Protein AF-A0A7S1YX38-F1 (afdb_monomer)

Foldseek 3Di:
DVQLVVCCVPVVVVLVVQLVVQCVPVVDDSLQSSLLSSVCRVPVVVSVVVVVQVVVVHDDDRSSCPPVDVVVVVVVVVVVVVVVVVVVCVVVCVVVVVCVVVVVVVVVCVVPVCVVVVPDDD

pLDDT: mean 83.56, std 9.13, range [58.5, 96.88]

Radius of gyration: 26.62 Å; Cα contacts (8 Å, |Δi|>4): 61; chains: 1; bounding box: 49×30×76 Å

Sequence (122 aa):
GPSPFIQRLINKEAYDQAVLKYMASELVDRKEAQGNMDAYFDNPNDWAFQKIREKKGGFKKDYANANTDPKSLVLIGTWTGVLIWFFSDLIGGLTDGKYTNVVETVNKISEDPSILDKMSFP

Structure (mmCIF, N/CA/C/O backbone):
data_AF-A0A7S1YX38-F1
#
_entry.id   AF-A0A7S1YX38-F1
#
loop_
_atom_site.group_PDB
_atom_site.id
_atom_site.type_symbol
_atom_site.label_atom_id
_atom_site.label_alt_id
_atom_site.label_comp_id
_atom_site.label_asym_id
_atom_site.label_entity_id
_atom_site.label_seq_id
_atom_site.pdbx_PDB_ins_code
_atom_site.Cartn_x
_atom_site.Cartn_y
_atom_site.Cartn_z
_atom_site.occupancy
_atom_site.B_iso_or_equiv
_atom_site.auth_seq_id
_atom_site.auth_comp_id
_atom_site.auth_asym_id
_atom_site.auth_atom_id
_atom_site.pdbx_PDB_model_num
ATOM 1 N N . GLY A 1 1 ? -3.362 0.127 0.342 1.00 58.50 1 GLY A N 1
ATOM 2 C CA . GLY A 1 1 ? -2.807 0.771 -0.865 1.00 58.50 1 GLY A CA 1
ATOM 3 C C . GLY A 1 1 ? -1.309 1.006 -0.721 1.00 58.50 1 GLY A C 1
ATOM 4 O O . GLY A 1 1 ? -0.748 0.606 0.298 1.00 58.50 1 GLY A O 1
ATOM 5 N N . PRO A 1 2 ? -0.656 1.653 -1.703 1.00 66.88 2 PRO A N 1
ATOM 6 C CA . PRO A 1 2 ? 0.775 1.965 -1.644 1.00 66.88 2 PRO A CA 1
ATOM 7 C C . PRO A 1 2 ? 1.119 2.966 -0.530 1.00 66.88 2 PRO A C 1
ATOM 9 O O . PRO A 1 2 ? 2.172 2.840 0.084 1.00 66.88 2 PRO A O 1
ATOM 12 N N . SER A 1 3 ? 0.220 3.902 -0.200 1.00 75.44 3 SER A N 1
ATOM 13 C CA . SER A 1 3 ? 0.431 4.889 0.874 1.00 75.44 3 SER A CA 1
ATOM 14 C C . SER A 1 3 ? 0.615 4.236 2.261 1.00 75.44 3 SER A C 1
ATOM 16 O O . SER A 1 3 ? 1.660 4.456 2.881 1.00 75.44 3 SER A O 1
ATOM 18 N N . PRO A 1 4 ? -0.279 3.333 2.721 1.00 76.94 4 PRO A N 1
ATOM 19 C CA . PRO A 1 4 ? -0.051 2.571 3.952 1.00 76.94 4 PRO A CA 1
ATOM 20 C C . PRO A 1 4 ? 1.237 1.738 3.945 1.00 76.94 4 PRO A C 1
ATOM 22 O O . PRO A 1 4 ? 1.930 1.651 4.956 1.00 76.94 4 PRO A O 1
ATOM 25 N N . PHE A 1 5 ? 1.602 1.153 2.800 1.00 79.31 5 PHE A N 1
ATOM 26 C CA . PHE A 1 5 ? 2.848 0.395 2.671 1.00 79.31 5 PHE A CA 1
ATOM 27 C C . PHE A 1 5 ? 4.085 1.285 2.855 1.00 79.31 5 PHE A C 1
ATOM 29 O O . PHE A 1 5 ? 5.000 0.926 3.592 1.00 79.31 5 PHE A O 1
ATOM 36 N N . ILE A 1 6 ? 4.085 2.477 2.260 1.00 80.19 6 ILE A N 1
ATOM 37 C CA . ILE A 1 6 ? 5.160 3.461 2.429 1.00 80.19 6 ILE A CA 1
ATOM 38 C C . ILE A 1 6 ? 5.237 3.934 3.887 1.00 80.19 6 ILE A C 1
ATOM 40 O O . ILE A 1 6 ? 6.330 4.015 4.445 1.00 80.19 6 ILE A O 1
ATOM 44 N N . GLN A 1 7 ? 4.099 4.172 4.549 1.00 81.31 7 GLN A N 1
ATOM 45 C CA . GLN A 1 7 ? 4.091 4.540 5.970 1.00 81.31 7 GLN A CA 1
ATOM 46 C C . GLN A 1 7 ? 4.676 3.452 6.872 1.00 81.31 7 GLN A C 1
ATOM 48 O O . GLN A 1 7 ? 5.402 3.778 7.809 1.00 81.31 7 GLN A O 1
ATOM 53 N N . ARG A 1 8 ? 4.433 2.173 6.571 1.00 82.50 8 ARG A N 1
ATOM 54 C CA . ARG A 1 8 ? 5.052 1.054 7.302 1.00 82.50 8 ARG A CA 1
ATOM 55 C C . ARG A 1 8 ? 6.575 1.032 7.173 1.00 82.50 8 ARG A C 1
ATOM 57 O O . ARG A 1 8 ? 7.244 0.588 8.101 1.00 82.50 8 ARG A O 1
ATOM 64 N N . LEU A 1 9 ? 7.111 1.487 6.040 1.00 84.31 9 LEU A N 1
ATOM 65 C CA . LEU A 1 9 ? 8.554 1.541 5.796 1.00 84.31 9 LEU A CA 1
ATOM 66 C C . LEU A 1 9 ? 9.205 2.766 6.442 1.00 84.31 9 LEU A C 1
ATOM 68 O O . LEU A 1 9 ? 10.271 2.642 7.036 1.00 84.31 9 LEU A O 1
ATOM 72 N N . ILE A 1 10 ? 8.569 3.935 6.340 1.00 86.88 10 ILE A N 1
ATOM 73 C CA . ILE A 1 10 ? 9.162 5.208 6.774 1.00 86.88 10 ILE A CA 1
ATOM 74 C C . ILE A 1 10 ? 8.892 5.489 8.260 1.00 86.88 10 ILE A C 1
ATOM 76 O O . ILE A 1 10 ? 9.772 5.976 8.959 1.00 86.88 10 ILE A O 1
ATOM 80 N N . ASN A 1 11 ? 7.702 5.150 8.765 1.00 85.12 11 ASN A N 1
ATOM 81 C CA . ASN A 1 11 ? 7.246 5.462 10.126 1.00 85.12 11 ASN A CA 1
ATOM 82 C C . ASN A 1 11 ? 6.848 4.191 10.889 1.00 85.12 11 ASN A C 1
ATOM 84 O O . ASN A 1 11 ? 5.768 4.105 11.482 1.00 85.12 11 ASN A O 1
ATOM 88 N N . LYS A 1 12 ? 7.729 3.186 10.864 1.00 86.56 12 LYS A N 1
ATOM 89 C CA . LYS A 1 12 ? 7.449 1.845 11.391 1.00 86.56 12 LYS A CA 1
ATOM 90 C C . LYS A 1 12 ? 6.984 1.850 12.851 1.00 86.56 12 LYS A C 1
ATOM 92 O O . LYS A 1 12 ? 6.008 1.182 13.173 1.00 86.56 12 LYS A O 1
ATOM 97 N N . GLU A 1 13 ? 7.664 2.586 13.729 1.00 86.81 13 GLU A N 1
ATOM 98 C CA . GLU A 1 13 ? 7.362 2.594 15.169 1.00 86.81 13 GLU A CA 1
ATOM 99 C C . GLU A 1 13 ? 5.993 3.206 15.473 1.00 86.81 13 GLU A C 1
ATOM 101 O O . GLU A 1 13 ? 5.192 2.606 16.188 1.00 86.81 13 GLU A O 1
ATOM 106 N N . ALA A 1 14 ? 5.690 4.362 14.876 1.00 87.12 14 ALA A N 1
ATOM 107 C CA . ALA A 1 14 ? 4.397 5.022 15.032 1.00 87.12 14 ALA A CA 1
ATOM 108 C C . ALA A 1 14 ? 3.256 4.165 14.461 1.00 87.12 14 ALA A C 1
ATOM 110 O O . ALA A 1 14 ? 2.188 4.060 15.068 1.00 87.12 14 ALA A O 1
ATOM 111 N N . TYR A 1 15 ? 3.498 3.508 13.323 1.00 90.25 15 TYR A N 1
ATOM 112 C CA . TYR A 1 15 ? 2.547 2.577 12.728 1.00 90.25 15 TYR A CA 1
ATOM 113 C C . TYR A 1 15 ? 2.297 1.362 13.638 1.00 90.25 15 TYR A C 1
ATOM 115 O O . TYR A 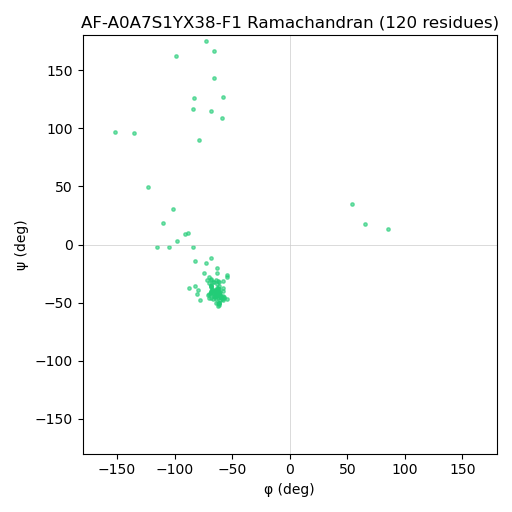1 15 ? 1.145 1.044 13.940 1.00 90.25 15 TYR A O 1
ATOM 123 N N . ASP A 1 16 ? 3.353 0.702 14.126 1.00 90.81 16 ASP A N 1
ATOM 124 C CA . ASP A 1 16 ? 3.230 -0.451 15.026 1.00 90.81 16 ASP A CA 1
ATOM 125 C C . ASP A 1 16 ? 2.526 -0.064 16.338 1.00 90.81 16 ASP A C 1
ATOM 127 O O . ASP A 1 16 ? 1.677 -0.812 16.825 1.00 90.81 16 ASP A O 1
ATOM 131 N N . GLN A 1 17 ? 2.802 1.125 16.882 1.00 92.75 17 GLN A N 1
ATOM 132 C CA . GLN A 1 17 ? 2.107 1.628 18.066 1.00 92.75 17 GLN A CA 1
ATOM 133 C C . GLN A 1 17 ? 0.613 1.864 17.803 1.00 92.75 17 GLN A C 1
ATOM 135 O O . GLN A 1 17 ? -0.215 1.515 18.646 1.00 92.75 17 GLN A O 1
ATOM 140 N N . ALA A 1 18 ? 0.249 2.420 16.644 1.00 89.88 18 ALA A N 1
ATOM 141 C CA . ALA A 1 18 ? -1.148 2.606 16.257 1.00 89.88 18 ALA A CA 1
ATOM 142 C C . ALA A 1 18 ? -1.883 1.260 16.136 1.00 89.88 18 ALA A C 1
ATOM 144 O O . ALA A 1 18 ? -2.986 1.111 16.664 1.00 89.88 18 ALA A O 1
ATOM 145 N N . VAL A 1 19 ? -1.241 0.256 15.529 1.00 92.19 19 VAL A N 1
ATOM 146 C CA . VAL A 1 19 ? -1.774 -1.112 15.432 1.00 92.19 19 VAL A CA 1
ATOM 147 C C . VAL A 1 19 ? -1.978 -1.721 16.815 1.00 92.19 19 VAL A C 1
ATOM 149 O O . VAL A 1 19 ? -3.069 -2.20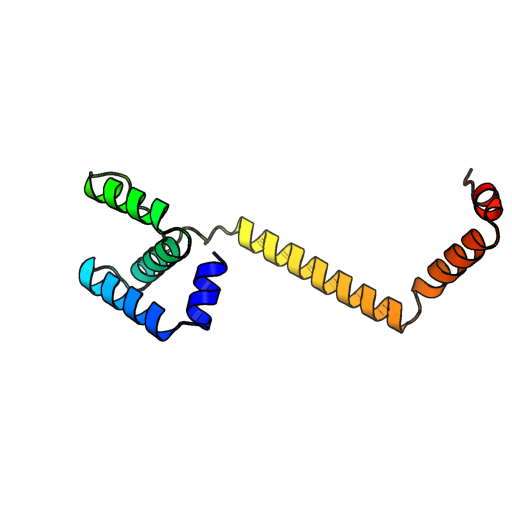6 17.102 1.00 92.19 19 VAL A O 1
ATOM 152 N N . LEU A 1 20 ? -0.974 -1.666 17.695 1.00 93.25 20 LEU A N 1
ATOM 153 C CA . LEU A 1 20 ? -1.079 -2.211 19.053 1.00 93.25 20 LEU A CA 1
ATOM 154 C C . LEU A 1 20 ? -2.175 -1.516 19.865 1.00 93.25 20 LEU A C 1
ATOM 156 O O . LEU A 1 20 ? -2.938 -2.177 20.570 1.00 93.25 20 LEU A O 1
ATOM 160 N N . LYS A 1 21 ? -2.294 -0.191 19.731 1.00 92.81 21 LYS A N 1
ATOM 161 C CA . LYS A 1 21 ? -3.361 0.579 20.373 1.00 92.81 21 LYS A CA 1
ATOM 162 C C . LYS A 1 21 ? -4.737 0.136 19.880 1.00 92.81 21 LYS A C 1
ATOM 164 O O . LYS A 1 21 ? -5.640 -0.021 20.695 1.00 92.81 21 LYS A O 1
ATOM 169 N N . TYR A 1 22 ? -4.878 -0.102 18.578 1.00 92.06 22 TYR A N 1
ATOM 170 C CA . TYR A 1 22 ? -6.128 -0.567 17.987 1.00 92.06 22 TYR A CA 1
ATOM 171 C C . TYR A 1 22 ? -6.488 -1.999 18.409 1.00 92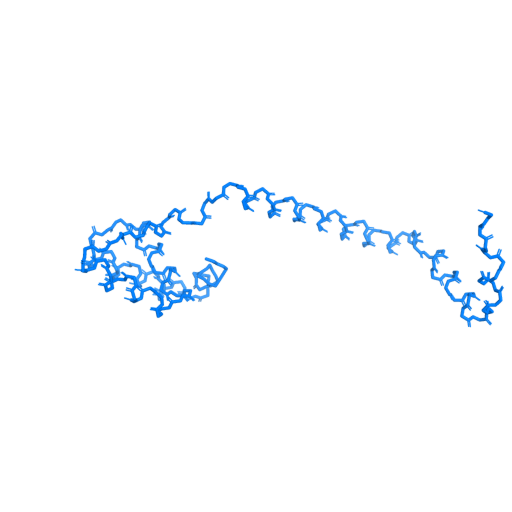.06 22 TYR A C 1
ATOM 173 O O . TYR A 1 22 ? -7.638 -2.272 18.748 1.00 92.06 22 TYR A O 1
ATOM 181 N N . MET A 1 23 ? -5.499 -2.900 18.458 1.00 92.19 23 MET A N 1
ATOM 182 C CA . MET A 1 23 ? -5.674 -4.260 18.985 1.00 92.19 23 MET A CA 1
ATOM 183 C C . MET A 1 23 ? -6.171 -4.233 20.431 1.00 92.19 23 MET A C 1
ATOM 185 O O . MET A 1 23 ? -7.094 -4.962 20.779 1.00 92.19 23 MET A O 1
ATOM 189 N N . ALA A 1 24 ? -5.588 -3.370 21.266 1.00 92.19 24 ALA A N 1
ATOM 190 C CA . ALA A 1 24 ? -5.983 -3.242 22.663 1.00 92.19 24 ALA A CA 1
ATOM 191 C C . ALA A 1 24 ? -7.385 -2.631 22.832 1.00 92.19 24 ALA A C 1
ATOM 193 O O . ALA A 1 24 ? -8.099 -3.017 23.754 1.00 92.19 24 ALA A O 1
ATOM 194 N N . SER A 1 25 ? -7.791 -1.692 21.968 1.00 90.56 25 SER A N 1
ATOM 195 C CA . SER A 1 25 ? -9.097 -1.028 22.081 1.00 90.56 25 SER A CA 1
ATOM 196 C C . SER A 1 25 ? -10.257 -1.855 21.535 1.00 90.56 25 SER A C 1
ATOM 198 O O . SER A 1 25 ? -11.335 -1.841 22.117 1.00 90.56 25 SER A O 1
ATOM 200 N N . GLU A 1 26 ? -10.051 -2.551 20.417 1.00 87.12 26 GLU A N 1
ATOM 201 C CA . GLU A 1 26 ? -11.118 -3.278 19.711 1.00 87.12 26 GLU A CA 1
ATOM 202 C C . GLU A 1 26 ? -11.041 -4.800 19.927 1.00 87.12 26 GLU A C 1
ATOM 204 O O . GLU A 1 26 ? -11.902 -5.528 19.442 1.00 87.12 26 GLU A O 1
ATOM 209 N N . LEU A 1 27 ? -10.029 -5.282 20.666 1.00 89.25 27 LEU A N 1
ATOM 210 C CA . LEU A 1 27 ? -9.805 -6.698 20.997 1.00 89.25 27 LEU A CA 1
ATOM 211 C C . LEU A 1 27 ? -9.749 -7.614 19.764 1.00 89.25 27 LEU A C 1
ATOM 213 O O . LEU A 1 27 ? -10.191 -8.762 19.797 1.00 89.25 27 LEU A O 1
ATOM 217 N N . VAL A 1 28 ? -9.194 -7.094 18.671 1.00 88.81 28 VAL A N 1
ATOM 218 C CA . VAL A 1 28 ? -9.018 -7.816 17.407 1.00 88.81 28 VAL A CA 1
ATOM 219 C C . VAL A 1 28 ? -7.600 -8.361 17.265 1.00 88.81 28 VAL A C 1
ATOM 221 O O . VAL A 1 28 ? -6.661 -7.919 17.937 1.00 88.81 28 VAL A O 1
ATOM 224 N N . ASP A 1 29 ? -7.435 -9.320 16.357 1.00 90.62 29 ASP A N 1
ATOM 225 C CA . ASP A 1 29 ? -6.120 -9.837 16.015 1.00 90.62 29 ASP A CA 1
ATOM 226 C C . ASP A 1 29 ? -5.252 -8.767 15.323 1.00 90.62 29 ASP A C 1
ATOM 228 O O . ASP A 1 29 ? -5.704 -7.701 14.885 1.00 90.62 29 ASP A O 1
ATOM 232 N N . ARG A 1 30 ? -3.950 -9.047 15.218 1.00 89.00 30 ARG A N 1
ATOM 233 C CA . ARG A 1 30 ? -3.016 -8.099 14.604 1.00 89.00 30 ARG A CA 1
ATOM 234 C C . ARG A 1 30 ? -3.340 -7.845 13.134 1.00 89.00 30 ARG A C 1
ATOM 236 O O . ARG A 1 30 ? -3.116 -6.733 12.661 1.00 89.00 30 ARG A O 1
ATOM 243 N N . LYS A 1 31 ? -3.842 -8.850 12.413 1.00 88.12 31 LYS A N 1
ATOM 244 C CA . LYS A 1 31 ? -4.107 -8.753 10.975 1.00 88.12 31 LYS A CA 1
ATOM 245 C C . LYS A 1 31 ? -5.269 -7.795 10.699 1.00 88.12 31 LYS A C 1
ATOM 247 O O . LYS A 1 31 ? -5.143 -6.904 9.858 1.00 88.12 31 LYS A O 1
ATOM 252 N N . GLU A 1 32 ? -6.362 -7.922 11.442 1.00 86.38 32 GLU A N 1
ATOM 253 C CA . GLU A 1 32 ? -7.517 -7.030 11.364 1.00 86.38 32 GLU A CA 1
ATOM 254 C C . GLU A 1 32 ? -7.170 -5.623 11.857 1.00 86.38 32 GLU A C 1
ATOM 256 O O . GLU A 1 32 ? -7.566 -4.638 11.225 1.00 86.38 32 GLU A O 1
ATOM 261 N N . ALA A 1 33 ? -6.356 -5.498 12.909 1.00 90.06 33 ALA A N 1
ATOM 262 C CA . ALA A 1 33 ? -5.863 -4.196 13.352 1.00 90.06 33 ALA A CA 1
ATOM 263 C C . ALA A 1 33 ? -4.988 -3.501 12.299 1.00 90.06 33 ALA A C 1
ATOM 265 O O . ALA A 1 33 ? -5.172 -2.314 12.037 1.00 90.06 33 ALA A O 1
ATOM 266 N N . GLN A 1 34 ? -4.079 -4.232 11.650 1.00 89.94 34 GLN A N 1
ATOM 267 C CA . GLN A 1 34 ? -3.264 -3.706 10.553 1.00 89.94 34 GLN A CA 1
ATOM 268 C C . GLN A 1 34 ? -4.120 -3.262 9.367 1.00 89.94 34 GLN A C 1
ATOM 270 O O . GLN A 1 34 ? -3.889 -2.179 8.838 1.00 89.94 34 GLN A O 1
ATOM 275 N N . GLY A 1 35 ? -5.134 -4.043 8.985 1.00 88.12 35 GLY A N 1
ATOM 276 C CA . GLY A 1 35 ? -6.070 -3.646 7.932 1.00 88.12 35 GLY A CA 1
ATOM 277 C C . GLY A 1 35 ? -6.839 -2.366 8.280 1.00 88.12 35 GLY A C 1
ATOM 278 O O . GLY A 1 35 ? -6.974 -1.472 7.446 1.00 88.12 35 GLY A O 1
ATOM 279 N N . ASN A 1 36 ? -7.306 -2.238 9.526 1.00 89.56 36 ASN A N 1
ATOM 280 C CA . ASN A 1 36 ? -8.018 -1.041 9.982 1.00 89.56 36 ASN A CA 1
ATOM 281 C C . ASN A 1 36 ? -7.113 0.196 10.036 1.00 89.56 36 ASN A C 1
ATOM 283 O O . ASN A 1 36 ? -7.550 1.279 9.650 1.00 89.56 36 ASN A O 1
ATOM 287 N N . MET A 1 37 ? -5.868 0.048 10.493 1.00 90.44 37 MET A N 1
ATOM 288 C CA . MET A 1 37 ? -4.904 1.150 10.497 1.00 90.44 37 MET A CA 1
ATOM 289 C C . MET A 1 37 ? -4.489 1.539 9.081 1.00 90.44 37 MET A C 1
ATOM 291 O O . MET A 1 37 ? -4.446 2.727 8.781 1.00 90.44 37 MET A O 1
ATOM 295 N N . ASP A 1 38 ? -4.292 0.578 8.176 1.00 88.44 38 ASP A N 1
ATOM 296 C CA . ASP A 1 38 ? -4.060 0.879 6.761 1.00 88.44 38 ASP A CA 1
ATOM 297 C C . ASP A 1 38 ? -5.203 1.704 6.167 1.00 88.44 38 ASP A C 1
ATOM 299 O O . ASP A 1 38 ? -4.952 2.683 5.473 1.00 88.44 38 ASP A O 1
ATOM 303 N N . ALA A 1 39 ? -6.454 1.334 6.450 1.00 87.56 39 ALA A N 1
ATOM 304 C CA . ALA A 1 39 ? -7.617 2.072 5.969 1.00 87.56 39 ALA A CA 1
ATOM 305 C C . ALA A 1 39 ? -7.695 3.489 6.557 1.00 87.56 39 ALA A C 1
ATOM 307 O O . ALA A 1 39 ? -7.998 4.435 5.832 1.00 87.56 39 ALA A O 1
ATOM 308 N N . TYR A 1 40 ? -7.376 3.648 7.845 1.00 89.00 40 TYR A N 1
ATOM 309 C CA . TYR A 1 40 ? -7.298 4.956 8.496 1.00 89.00 40 TYR A CA 1
ATOM 310 C C . TYR A 1 40 ? -6.227 5.854 7.862 1.00 89.00 40 TYR A C 1
ATOM 312 O O . TYR A 1 40 ? -6.482 7.027 7.600 1.00 89.00 40 TYR A O 1
ATOM 320 N N . PHE A 1 41 ? -5.041 5.309 7.592 1.00 87.69 41 PHE A N 1
ATOM 321 C CA . PHE A 1 41 ? -3.937 6.065 7.002 1.00 87.69 41 PHE A CA 1
ATOM 322 C C . PHE A 1 41 ? -4.121 6.363 5.510 1.00 87.69 41 PHE A C 1
ATOM 324 O O . PHE A 1 41 ? -3.542 7.328 5.013 1.00 87.69 41 PHE A O 1
ATOM 331 N N . ASP A 1 42 ? -4.913 5.558 4.801 1.00 86.94 42 ASP A N 1
ATOM 332 C CA . ASP A 1 42 ? -5.267 5.793 3.399 1.00 86.94 42 ASP A CA 1
ATOM 333 C C . ASP A 1 42 ? -6.354 6.874 3.273 1.00 86.94 42 ASP A C 1
ATOM 335 O O . ASP A 1 42 ? -6.206 7.818 2.498 1.00 86.94 42 ASP A O 1
ATOM 339 N N . ASN A 1 43 ? -7.429 6.776 4.069 1.00 88.81 43 ASN A N 1
ATOM 340 C CA . ASN A 1 43 ? -8.492 7.781 4.119 1.00 88.81 43 ASN A CA 1
ATOM 341 C C . ASN A 1 43 ? -9.181 7.820 5.503 1.00 88.81 43 ASN A C 1
ATOM 343 O O . ASN A 1 43 ? -10.136 7.070 5.748 1.00 88.81 43 ASN A O 1
ATOM 347 N N . PRO A 1 44 ? -8.773 8.734 6.402 1.00 89.38 44 PRO A N 1
ATOM 348 C CA . PRO A 1 44 ? -9.291 8.769 7.768 1.00 89.38 44 PRO A CA 1
ATOM 349 C C . PRO A 1 44 ? -10.770 9.177 7.838 1.00 89.38 44 PRO A C 1
AT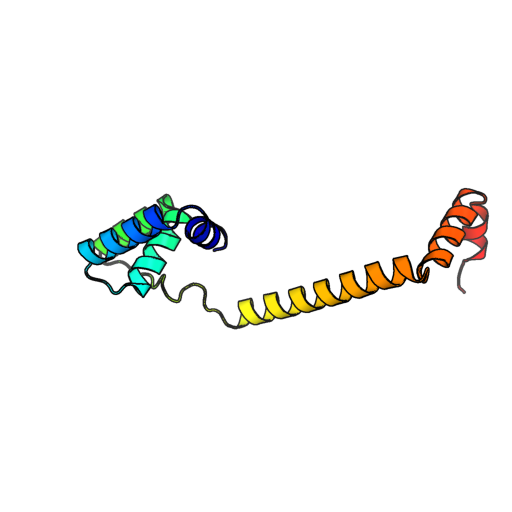OM 351 O O . PRO A 1 44 ? -11.488 8.721 8.729 1.00 89.38 44 PRO A O 1
ATOM 354 N N . ASN A 1 45 ? -11.251 9.994 6.892 1.00 91.00 45 ASN A N 1
ATOM 355 C CA . ASN A 1 45 ? -12.643 10.452 6.858 1.00 91.00 45 ASN A CA 1
ATOM 356 C C . ASN A 1 45 ? -13.602 9.311 6.497 1.00 91.00 45 ASN A C 1
ATOM 358 O O . ASN A 1 45 ? -14.618 9.116 7.168 1.00 91.00 45 ASN A O 1
ATOM 362 N N . ASP A 1 46 ? -13.263 8.534 5.464 1.00 90.00 46 ASP A N 1
ATOM 363 C CA . ASP A 1 46 ? -14.064 7.375 5.053 1.00 90.00 46 ASP A CA 1
ATOM 364 C C . ASP A 1 46 ? -14.026 6.264 6.112 1.00 90.00 46 ASP A C 1
ATOM 366 O O . ASP A 1 46 ? -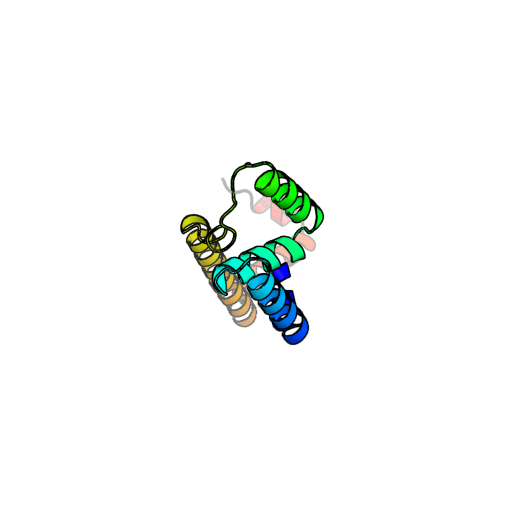15.052 5.658 6.438 1.00 90.00 46 ASP A O 1
ATOM 370 N N . TRP A 1 47 ? -12.859 6.044 6.722 1.00 90.31 47 TRP A N 1
ATOM 371 C CA . TRP A 1 47 ? -12.719 5.110 7.835 1.00 90.31 47 TRP A CA 1
ATOM 372 C C . TRP A 1 47 ? -13.596 5.507 9.032 1.00 90.31 47 TRP A C 1
ATOM 374 O O . TRP A 1 47 ? -14.348 4.678 9.551 1.00 90.31 47 TRP A O 1
ATOM 384 N N . ALA A 1 48 ? -13.570 6.778 9.447 1.00 90.12 48 ALA A N 1
ATOM 385 C CA . ALA A 1 48 ? -14.371 7.258 10.572 1.00 90.12 48 ALA A CA 1
ATOM 386 C C . ALA A 1 48 ? -15.875 7.125 10.295 1.00 90.12 48 ALA A C 1
ATOM 388 O O . ALA A 1 48 ? -16.633 6.670 11.158 1.00 90.12 48 ALA A O 1
ATOM 389 N N . PHE A 1 49 ? -16.308 7.458 9.075 1.00 89.75 49 PHE A N 1
ATOM 390 C CA . PHE A 1 49 ? -17.691 7.271 8.646 1.00 89.75 49 PHE A CA 1
ATOM 391 C C . PHE A 1 49 ? -18.117 5.797 8.716 1.00 89.75 49 PHE A C 1
ATOM 393 O O . PHE A 1 49 ? -19.183 5.485 9.255 1.00 89.75 49 PHE A O 1
ATOM 400 N N . GLN A 1 50 ? -17.271 4.879 8.240 1.00 89.06 50 GLN A N 1
ATOM 401 C CA . GLN A 1 50 ? -17.529 3.441 8.333 1.00 89.06 50 GLN A CA 1
ATOM 402 C C . GLN A 1 50 ? -17.607 2.968 9.786 1.00 89.06 50 GLN A C 1
ATOM 404 O O . GLN A 1 50 ? -18.568 2.287 10.135 1.00 89.06 50 GLN A O 1
ATOM 409 N N . LYS A 1 51 ? -16.710 3.412 10.672 1.00 89.62 51 LYS A N 1
ATOM 410 C CA . LYS A 1 51 ? -16.767 3.054 12.101 1.00 89.62 51 LYS A CA 1
ATOM 411 C C . LYS A 1 51 ? -18.026 3.562 12.795 1.00 89.62 51 LYS A C 1
ATOM 413 O O . LYS A 1 51 ? -18.599 2.859 13.626 1.00 89.62 51 LYS A O 1
ATOM 418 N N . ILE A 1 52 ? -18.504 4.754 12.440 1.00 89.12 52 ILE A N 1
ATOM 419 C CA . ILE A 1 52 ? -19.788 5.267 12.940 1.00 89.12 52 ILE A CA 1
ATOM 420 C C . ILE A 1 52 ? -20.946 4.388 12.452 1.00 89.12 52 ILE A C 1
ATOM 422 O O . ILE A 1 52 ? -21.879 4.131 13.213 1.00 89.12 52 ILE A O 1
ATOM 426 N N . ARG A 1 53 ? -20.899 3.905 11.205 1.00 89.00 53 ARG A N 1
ATOM 427 C CA . ARG A 1 53 ? -21.915 2.986 10.671 1.00 89.00 53 ARG A CA 1
ATOM 428 C C . ARG A 1 53 ? -21.858 1.614 11.332 1.00 89.00 53 ARG A C 1
ATOM 430 O O . ARG A 1 53 ? -22.912 1.112 11.700 1.00 89.00 53 ARG A O 1
ATOM 437 N N . GLU A 1 54 ? -20.673 1.050 11.543 1.00 88.00 54 GLU A N 1
ATOM 438 C CA . GLU A 1 54 ? -20.475 -0.214 12.270 1.00 88.00 54 GLU A CA 1
ATOM 439 C C . GLU A 1 54 ? -21.063 -0.130 13.686 1.00 88.00 54 GLU A C 1
ATOM 441 O O . GLU A 1 54 ? -21.850 -0.987 14.083 1.00 88.00 54 GLU A O 1
ATOM 446 N N . LYS A 1 55 ? -20.799 0.966 14.413 1.00 84.62 55 LYS A N 1
ATOM 447 C CA . LYS A 1 55 ? -21.379 1.208 15.749 1.00 84.62 55 LYS A CA 1
ATOM 448 C C . LYS A 1 55 ? -22.904 1.345 15.747 1.00 84.62 55 LYS A C 1
ATOM 450 O O . LYS A 1 55 ? -23.539 1.088 16.763 1.00 84.62 55 LYS A O 1
ATOM 455 N N . LYS A 1 56 ? -23.497 1.738 14.618 1.00 89.69 56 LYS A N 1
ATOM 456 C CA . LYS A 1 56 ? -24.954 1.804 14.412 1.00 89.69 56 LYS A CA 1
ATOM 457 C C . LYS A 1 56 ? -25.551 0.481 13.902 1.00 89.69 56 LYS A C 1
ATOM 459 O O . LYS A 1 56 ? -26.711 0.469 13.503 1.00 89.69 56 LYS A O 1
ATOM 464 N N . GLY A 1 57 ? -24.780 -0.612 13.893 1.00 84.12 57 GLY A N 1
ATOM 465 C CA . GLY A 1 57 ? -25.215 -1.932 13.416 1.00 84.12 57 GLY A CA 1
ATOM 466 C C . GLY A 1 57 ? -25.076 -2.140 11.904 1.00 84.12 57 GLY A C 1
ATOM 467 O O . GLY A 1 57 ? -25.655 -3.072 11.353 1.00 84.12 57 GLY A O 1
ATOM 468 N N . GLY A 1 58 ? -24.344 -1.265 11.212 1.00 82.62 58 GLY A N 1
ATOM 469 C CA . GLY A 1 58 ? -24.028 -1.410 9.793 1.00 82.62 58 GLY A CA 1
ATOM 470 C C . GLY A 1 58 ? -23.003 -2.513 9.507 1.00 82.62 58 GLY A C 1
ATOM 471 O O . GLY A 1 58 ? -22.426 -3.111 10.409 1.00 82.62 58 GLY A O 1
ATOM 472 N N . PHE A 1 59 ? -22.758 -2.762 8.218 1.00 81.31 59 PHE A N 1
ATOM 473 C CA . PHE A 1 59 ? -21.798 -3.762 7.746 1.00 81.31 59 PHE A CA 1
ATOM 474 C C . PHE A 1 59 ? -20.378 -3.498 8.272 1.00 81.31 59 PHE A C 1
ATOM 476 O O . PHE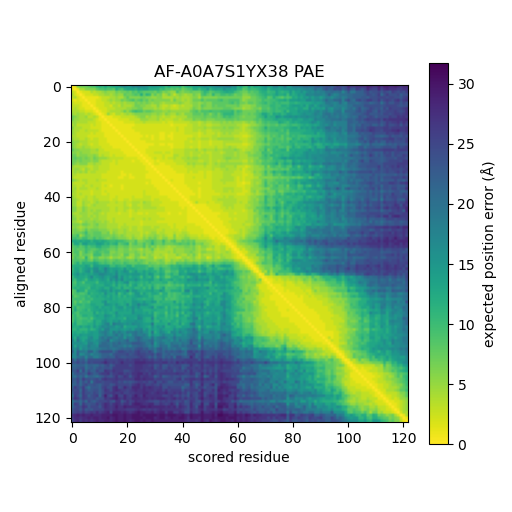 A 1 59 ? -19.847 -2.405 8.068 1.00 81.31 59 PHE A O 1
ATOM 483 N N . LYS A 1 60 ? -19.766 -4.516 8.893 1.00 79.88 60 LYS A N 1
ATOM 484 C CA . LYS A 1 60 ? -18.366 -4.499 9.334 1.00 79.88 60 LYS A CA 1
ATOM 485 C C . LYS A 1 60 ? -17.457 -4.875 8.171 1.00 79.88 60 LYS A C 1
ATOM 487 O O . LYS A 1 60 ? -17.546 -5.989 7.654 1.00 79.88 60 LYS A O 1
ATOM 492 N N . LYS A 1 61 ? -16.598 -3.948 7.744 1.00 79.56 61 LYS A N 1
ATOM 493 C CA . LYS A 1 61 ? -15.725 -4.175 6.587 1.00 79.56 61 LYS A CA 1
ATOM 494 C C . LYS A 1 61 ? -14.471 -4.944 6.998 1.00 79.56 61 LYS A C 1
ATOM 496 O O . LYS A 1 61 ? -13.728 -4.516 7.877 1.00 79.56 61 LYS A O 1
ATOM 501 N N . ASP A 1 62 ? -14.204 -6.053 6.312 1.00 80.62 62 ASP A N 1
ATOM 502 C CA . ASP A 1 62 ? -12.957 -6.804 6.465 1.00 80.62 62 ASP A CA 1
ATOM 503 C C . ASP A 1 62 ? -11.822 -6.119 5.688 1.00 80.62 62 ASP A C 1
ATOM 505 O O . ASP A 1 62 ? -11.572 -6.389 4.511 1.00 80.62 62 ASP A O 1
ATOM 509 N N . TYR A 1 63 ? -11.126 -5.204 6.361 1.00 81.31 63 TYR A N 1
ATOM 510 C CA . TYR A 1 63 ? -9.961 -4.525 5.797 1.00 81.31 63 TYR A CA 1
ATOM 511 C C . TYR A 1 63 ? -8.719 -5.423 5.695 1.00 81.31 63 TYR A C 1
ATOM 513 O O . TYR A 1 63 ? -7.792 -5.078 4.961 1.00 81.31 63 TYR A O 1
ATOM 521 N N . ALA A 1 64 ? -8.682 -6.565 6.389 1.00 76.75 64 ALA A N 1
ATOM 522 C CA . ALA A 1 64 ? -7.535 -7.469 6.376 1.00 76.75 64 ALA A CA 1
ATOM 523 C C . ALA A 1 64 ? -7.399 -8.215 5.044 1.00 76.75 64 ALA A C 1
ATOM 525 O O . ALA A 1 64 ? -6.284 -8.542 4.634 1.00 76.75 64 ALA A O 1
ATOM 526 N N . ASN A 1 65 ? -8.521 -8.474 4.369 1.00 71.31 65 ASN A N 1
ATOM 527 C CA . ASN A 1 65 ? -8.546 -9.196 3.095 1.00 71.31 65 ASN A CA 1
ATOM 528 C C . ASN A 1 65 ? -9.034 -8.339 1.912 1.00 71.31 65 ASN A C 1
ATOM 530 O O . ASN A 1 65 ? -8.988 -8.797 0.770 1.00 71.31 65 ASN A O 1
ATOM 534 N N . ALA A 1 66 ? -9.423 -7.079 2.143 1.00 65.38 66 ALA A N 1
ATOM 535 C CA . ALA A 1 66 ? -10.000 -6.194 1.124 1.00 65.38 66 ALA A CA 1
ATOM 536 C C . ALA A 1 66 ? -9.153 -6.012 -0.154 1.00 65.38 66 ALA A C 1
ATOM 538 O O . ALA A 1 66 ? -9.711 -5.723 -1.207 1.00 65.38 66 ALA A O 1
ATOM 539 N N . ASN A 1 67 ? -7.827 -6.180 -0.081 1.00 62.06 67 ASN A N 1
ATOM 540 C CA . ASN A 1 67 ? -6.904 -5.936 -1.200 1.00 62.06 67 ASN A CA 1
ATOM 541 C C . ASN A 1 67 ? -6.278 -7.220 -1.783 1.00 62.06 67 ASN A C 1
ATOM 543 O O . ASN A 1 67 ? -5.244 -7.148 -2.441 1.00 62.06 67 ASN A O 1
ATOM 547 N N . THR A 1 68 ? -6.867 -8.395 -1.534 1.00 64.94 68 THR A N 1
ATOM 548 C CA . THR A 1 68 ? -6.329 -9.695 -1.994 1.00 64.94 68 THR A CA 1
ATOM 549 C C . THR A 1 68 ? -7.028 -10.254 -3.236 1.00 64.94 68 THR A C 1
ATOM 551 O O . THR A 1 68 ? -7.105 -11.465 -3.406 1.00 64.94 68 THR A O 1
ATOM 554 N N . ASP A 1 69 ? -7.535 -9.396 -4.126 1.00 74.25 69 ASP A N 1
ATOM 555 C CA . ASP A 1 69 ? -8.156 -9.852 -5.375 1.00 74.25 69 ASP A CA 1
ATOM 556 C C . ASP A 1 69 ? -7.103 -10.464 -6.330 1.00 74.25 69 ASP A C 1
ATOM 558 O O . ASP A 1 69 ? -6.229 -9.738 -6.825 1.00 74.25 69 ASP A O 1
ATOM 562 N N . PRO A 1 70 ? -7.174 -11.775 -6.643 1.00 76.25 70 PRO A N 1
ATOM 563 C CA . PRO A 1 70 ? -6.190 -12.448 -7.489 1.00 76.25 70 PRO A CA 1
ATOM 564 C C . PRO A 1 70 ? -6.060 -11.830 -8.885 1.00 76.25 70 PRO A C 1
ATOM 566 O O . PRO A 1 70 ? -4.970 -11.824 -9.457 1.00 76.25 70 PRO A O 1
ATOM 569 N N . LYS A 1 71 ? -7.149 -11.273 -9.434 1.00 77.62 71 LYS A N 1
ATOM 570 C CA . LYS A 1 71 ? -7.140 -10.659 -10.772 1.00 77.62 71 LYS A CA 1
ATOM 571 C C . LYS A 1 71 ? -6.230 -9.436 -10.824 1.00 77.62 71 LYS A C 1
ATOM 573 O O . LYS A 1 71 ? -5.468 -9.272 -11.775 1.00 77.62 71 LYS A O 1
ATOM 578 N N . SER A 1 72 ? -6.276 -8.616 -9.778 1.00 76.88 72 SER A N 1
ATOM 579 C CA . SER A 1 72 ? -5.435 -7.425 -9.653 1.00 76.88 72 SER A CA 1
ATOM 580 C C . SER A 1 72 ? -3.949 -7.793 -9.559 1.00 76.88 72 SER A C 1
ATOM 582 O O . SER A 1 72 ? -3.114 -7.151 -10.193 1.00 76.88 72 SER A O 1
ATOM 584 N N . LEU A 1 73 ? -3.614 -8.872 -8.842 1.00 81.62 73 LEU A N 1
ATOM 585 C CA . LEU A 1 73 ? -2.232 -9.354 -8.726 1.00 81.62 73 LEU A CA 1
ATOM 586 C C . LEU A 1 73 ? -1.674 -9.862 -10.060 1.00 81.62 73 LEU A C 1
ATOM 588 O O . LEU A 1 73 ? -0.548 -9.520 -10.424 1.00 81.62 73 LEU A O 1
ATOM 592 N N . VAL A 1 74 ? -2.465 -10.637 -10.808 1.00 85.88 74 VAL A N 1
ATOM 593 C CA . VAL A 1 74 ? -2.063 -11.138 -12.133 1.00 85.88 74 VAL A CA 1
ATOM 594 C C . VAL A 1 74 ? -1.839 -9.984 -13.107 1.00 85.88 74 VAL A C 1
ATOM 596 O O . VAL A 1 74 ? -0.852 -9.988 -13.845 1.00 85.88 74 VAL A O 1
ATOM 599 N N . LEU A 1 75 ? -2.712 -8.974 -13.089 1.00 91.06 75 LEU A N 1
ATOM 600 C CA . LEU A 1 75 ? -2.589 -7.808 -13.960 1.00 91.06 75 LEU A CA 1
ATOM 601 C C . LEU A 1 75 ? -1.302 -7.021 -13.677 1.00 91.06 75 LEU A C 1
ATOM 603 O O . LEU A 1 75 ? -0.576 -6.690 -14.614 1.00 91.06 75 LEU A O 1
ATOM 607 N N . ILE A 1 76 ? -0.991 -6.770 -12.399 1.00 88.56 76 ILE A N 1
ATOM 608 C CA . ILE A 1 76 ? 0.252 -6.095 -11.998 1.00 88.56 76 ILE A CA 1
ATOM 609 C C . ILE A 1 76 ? 1.463 -6.917 -12.446 1.00 88.56 76 ILE A C 1
ATOM 611 O O . ILE A 1 76 ? 2.333 -6.382 -13.125 1.00 88.56 76 ILE A O 1
ATOM 615 N N . GLY A 1 77 ? 1.495 -8.219 -12.143 1.00 91.62 77 GLY A N 1
ATOM 616 C CA . GLY A 1 77 ? 2.604 -9.091 -12.543 1.00 91.62 77 GLY A CA 1
ATOM 617 C C . GLY A 1 77 ? 2.822 -9.125 -14.059 1.00 91.62 77 GLY A C 1
ATOM 618 O O . GLY A 1 77 ? 3.961 -9.058 -14.521 1.00 91.62 77 GLY A O 1
ATOM 619 N N . THR A 1 78 ? 1.732 -9.146 -14.831 1.00 94.94 78 THR A N 1
ATOM 620 C CA . THR A 1 78 ? 1.774 -9.129 -16.302 1.00 94.94 78 THR A CA 1
ATOM 621 C C . THR A 1 78 ? 2.409 -7.840 -16.818 1.00 94.94 78 THR A C 1
ATOM 623 O O .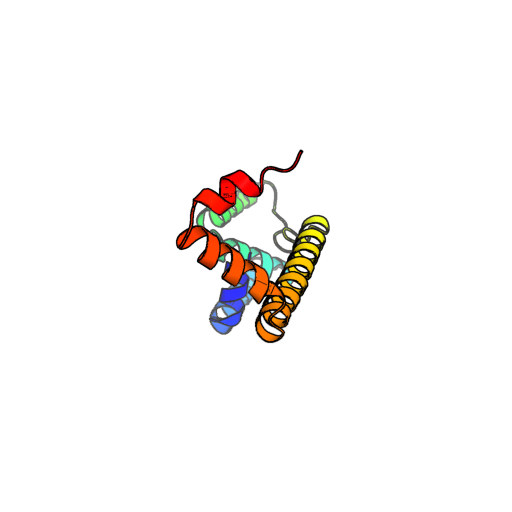 THR A 1 78 ? 3.377 -7.894 -17.574 1.00 94.94 78 THR A O 1
ATOM 626 N N . TRP A 1 79 ? 1.925 -6.674 -16.379 1.00 95.31 79 TRP A N 1
ATOM 627 C CA . TRP A 1 79 ? 2.471 -5.391 -16.833 1.00 95.31 79 TRP A CA 1
ATOM 628 C C . TRP A 1 79 ? 3.890 -5.137 -16.335 1.00 95.31 79 TRP A C 1
ATOM 630 O O . TRP A 1 79 ? 4.706 -4.603 -17.082 1.00 95.31 79 TRP A O 1
ATOM 640 N N . THR A 1 80 ? 4.225 -5.563 -15.117 1.00 96.12 80 THR A N 1
ATOM 641 C CA . THR A 1 80 ? 5.605 -5.511 -14.625 1.00 96.12 80 THR A CA 1
ATOM 642 C C . THR A 1 80 ? 6.536 -6.332 -15.517 1.00 96.12 80 THR A C 1
ATOM 644 O O . THR A 1 80 ? 7.595 -5.835 -15.892 1.00 96.12 80 THR A O 1
ATOM 647 N N . GLY A 1 81 ? 6.135 -7.542 -15.921 1.00 96.88 81 GLY A N 1
ATOM 648 C CA . GLY A 1 81 ? 6.907 -8.359 -16.861 1.00 96.88 81 GLY A CA 1
ATOM 649 C C . GLY A 1 81 ? 7.094 -7.681 -18.221 1.00 96.88 81 GLY A C 1
ATOM 650 O O . GLY A 1 81 ? 8.214 -7.630 -18.729 1.00 96.88 81 GLY A O 1
ATOM 651 N N . VAL A 1 82 ? 6.024 -7.094 -18.770 1.00 96.81 82 VAL A N 1
ATOM 652 C CA . VAL A 1 82 ? 6.074 -6.338 -20.035 1.00 96.81 82 VAL A CA 1
ATOM 653 C C . VAL A 1 82 ? 7.041 -5.160 -19.942 1.00 96.81 82 VAL A C 1
ATOM 655 O O . VAL A 1 82 ? 7.856 -4.978 -20.841 1.00 96.81 82 VAL A O 1
ATOM 658 N N . LEU A 1 83 ? 6.994 -4.383 -18.856 1.00 96.44 83 LEU A N 1
ATOM 659 C CA . LEU A 1 83 ? 7.891 -3.241 -18.668 1.00 96.44 83 LEU A CA 1
ATOM 660 C C . LEU A 1 83 ? 9.349 -3.682 -18.518 1.00 96.44 83 LEU A C 1
ATOM 662 O O . LEU A 1 83 ? 10.219 -3.096 -19.155 1.00 96.44 83 LEU A O 1
ATOM 666 N N . ILE A 1 84 ? 9.626 -4.723 -17.726 1.00 96.88 84 ILE A N 1
ATOM 667 C CA . ILE A 1 84 ? 10.989 -5.257 -17.571 1.00 96.88 84 ILE A CA 1
ATOM 668 C C . ILE A 1 84 ? 11.542 -5.705 -18.925 1.00 96.88 84 ILE A C 1
ATOM 670 O O . ILE A 1 84 ? 12.669 -5.350 -19.274 1.00 96.88 84 ILE A O 1
ATOM 674 N N . TRP A 1 85 ? 10.752 -6.457 -19.694 1.00 96.06 85 TRP A N 1
ATOM 675 C CA . TRP A 1 85 ? 11.145 -6.890 -21.031 1.00 96.06 85 TRP A CA 1
ATOM 676 C C . TRP A 1 85 ? 11.387 -5.696 -21.963 1.00 96.06 85 TRP A C 1
ATOM 678 O O . TRP A 1 85 ? 12.463 -5.599 -22.548 1.00 96.06 85 TRP A O 1
ATOM 688 N N . PHE A 1 86 ? 10.440 -4.756 -22.035 1.00 95.25 86 PHE A N 1
ATOM 689 C CA . PHE A 1 86 ? 10.538 -3.571 -22.887 1.00 95.25 86 PHE A CA 1
ATOM 690 C C . PHE A 1 86 ? 11.776 -2.728 -22.567 1.00 95.25 86 PHE A C 1
ATOM 692 O O . PHE A 1 86 ? 12.518 -2.370 -23.473 1.00 95.25 86 PHE A O 1
ATOM 699 N N . PHE A 1 87 ? 12.042 -2.432 -21.292 1.00 95.31 87 PHE A N 1
ATOM 700 C CA . PHE A 1 87 ? 13.213 -1.634 -20.920 1.00 95.31 87 PHE A CA 1
ATOM 701 C C . PHE A 1 87 ? 14.529 -2.385 -21.135 1.00 95.31 87 PHE A C 1
ATOM 703 O O . PHE A 1 87 ? 15.518 -1.758 -21.507 1.00 95.31 87 PHE A O 1
ATOM 710 N N . SER A 1 88 ? 14.549 -3.708 -20.953 1.00 92.00 88 SER A N 1
ATOM 711 C CA . SER A 1 88 ? 15.737 -4.519 -21.257 1.00 92.00 88 SER A CA 1
ATOM 712 C C . SER A 1 88 ? 16.051 -4.498 -22.754 1.00 92.00 88 SER A C 1
ATOM 714 O O . SER A 1 88 ? 17.202 -4.295 -23.137 1.00 92.00 88 SER A O 1
ATOM 716 N N . ASP A 1 89 ? 15.027 -4.658 -23.597 1.00 91.06 89 ASP A N 1
ATOM 717 C CA . ASP A 1 89 ? 15.168 -4.599 -25.054 1.00 91.06 89 ASP A CA 1
ATOM 718 C C . ASP A 1 89 ? 15.517 -3.188 -25.549 1.00 91.06 89 ASP A C 1
ATOM 720 O O . ASP A 1 89 ? 16.395 -3.029 -26.394 1.00 91.06 89 ASP A O 1
ATOM 724 N N . LEU A 1 90 ? 14.903 -2.149 -24.977 1.00 90.06 90 LEU A N 1
ATOM 725 C CA . LEU A 1 90 ? 15.195 -0.759 -25.318 1.00 90.06 90 LEU A CA 1
ATOM 726 C C . LEU A 1 90 ? 16.647 -0.397 -24.993 1.00 90.06 90 LEU A C 1
ATOM 728 O O . LEU A 1 90 ? 17.352 0.130 -25.851 1.00 90.06 90 LEU A O 1
ATOM 732 N N . ILE A 1 91 ? 17.106 -0.685 -23.771 1.00 90.38 91 ILE A N 1
ATOM 733 C CA . ILE A 1 91 ? 18.479 -0.379 -23.350 1.00 90.38 91 ILE A CA 1
ATOM 734 C C . ILE A 1 91 ? 19.473 -1.190 -24.186 1.00 90.38 91 ILE A C 1
ATOM 736 O O . ILE A 1 91 ? 20.408 -0.605 -24.726 1.00 90.38 91 ILE A O 1
ATOM 740 N N . GLY A 1 92 ? 19.240 -2.497 -24.355 1.00 89.19 92 GLY A N 1
ATOM 741 C CA . GLY A 1 92 ? 20.096 -3.354 -25.180 1.00 89.19 92 GLY A CA 1
ATOM 742 C C . GLY A 1 92 ? 20.145 -2.909 -26.645 1.00 89.19 92 GLY A C 1
ATOM 743 O O . GLY A 1 92 ? 21.208 -2.814 -27.246 1.00 89.19 92 GLY A O 1
ATOM 744 N N . GLY A 1 93 ? 19.006 -2.551 -27.234 1.00 84.44 93 GLY A N 1
ATOM 745 C CA . GLY A 1 93 ? 18.960 -2.079 -28.616 1.00 84.44 93 GLY A CA 1
ATOM 746 C C . GLY A 1 93 ? 19.585 -0.695 -28.819 1.00 84.44 93 GLY A C 1
ATOM 747 O O . GLY A 1 93 ? 20.109 -0.425 -29.902 1.00 84.44 93 GLY A O 1
ATOM 748 N N . LEU A 1 94 ? 19.585 0.167 -27.797 1.00 83.50 94 LEU A N 1
ATOM 749 C CA . LEU A 1 94 ? 20.340 1.423 -27.812 1.00 83.50 94 LEU A CA 1
ATOM 750 C C . LEU A 1 94 ? 21.852 1.172 -27.726 1.00 83.50 94 LEU A C 1
ATOM 752 O O . LEU A 1 94 ? 22.598 1.799 -28.476 1.00 83.50 94 LEU A O 1
ATOM 756 N N . THR A 1 95 ? 22.308 0.250 -26.869 1.00 84.62 95 THR A N 1
ATOM 757 C CA . THR A 1 95 ? 23.741 -0.085 -26.751 1.00 84.62 95 THR A CA 1
ATOM 758 C C . THR A 1 95 ? 24.279 -0.801 -27.983 1.00 84.62 95 THR A C 1
ATOM 760 O O . THR A 1 95 ? 25.397 -0.525 -28.409 1.00 84.62 95 THR A O 1
ATOM 763 N N . ASP A 1 96 ? 23.471 -1.669 -28.590 1.00 84.56 96 ASP A N 1
ATOM 764 C CA . ASP A 1 96 ? 23.849 -2.454 -29.771 1.00 84.56 96 ASP A CA 1
ATOM 765 C C . ASP A 1 96 ? 23.663 -1.670 -31.080 1.00 84.56 96 ASP A C 1
ATOM 767 O O . ASP A 1 96 ? 23.920 -2.183 -32.169 1.00 84.56 96 ASP A O 1
ATOM 771 N N . GLY A 1 97 ? 23.156 -0.436 -30.998 1.00 77.75 97 GLY A N 1
ATOM 772 C CA . GLY A 1 97 ? 22.879 0.399 -32.158 1.00 77.75 97 GLY A CA 1
ATOM 773 C C . GLY A 1 97 ? 21.772 -0.143 -33.070 1.00 77.75 97 GLY A C 1
ATOM 774 O O . GLY A 1 97 ? 21.649 0.322 -34.201 1.00 77.75 97 GLY A O 1
ATOM 775 N N . LYS A 1 98 ? 20.919 -1.070 -32.608 1.00 76.31 98 LYS A N 1
ATOM 776 C CA . LYS A 1 98 ? 19.791 -1.625 -33.391 1.00 76.31 98 LYS A CA 1
ATOM 777 C C . LYS A 1 98 ? 18.850 -0.546 -33.935 1.00 76.31 98 LYS A C 1
ATOM 779 O O . LYS A 1 98 ? 18.239 -0.733 -34.983 1.00 76.31 98 LYS A O 1
ATOM 784 N N . TYR A 1 99 ? 18.757 0.587 -33.243 1.00 69.00 99 TYR A N 1
ATOM 785 C CA . TYR A 1 99 ? 17.885 1.706 -33.604 1.00 69.00 99 TYR A CA 1
ATOM 786 C C . TYR A 1 99 ? 18.598 2.835 -34.374 1.00 69.00 99 TYR A C 1
ATOM 788 O O . TYR A 1 99 ? 17.968 3.839 -34.706 1.00 69.00 99 TYR A O 1
ATOM 796 N N . THR A 1 100 ? 19.887 2.688 -34.706 1.00 67.69 100 THR A N 1
ATOM 797 C CA . THR A 1 100 ? 20.668 3.722 -35.424 1.00 67.69 100 THR A CA 1
ATOM 798 C C . THR A 1 100 ? 20.111 4.032 -36.816 1.00 67.69 100 THR A C 1
ATOM 800 O O . THR A 1 100 ? 20.058 5.197 -37.202 1.00 67.69 100 THR A O 1
ATOM 803 N N . ASN A 1 101 ? 19.584 3.030 -37.526 1.00 68.62 101 ASN A N 1
ATOM 804 C CA . ASN A 1 101 ? 18.960 3.206 -38.844 1.00 68.62 101 ASN A CA 1
ATOM 805 C C . ASN A 1 101 ? 17.727 4.126 -38.811 1.00 68.62 101 ASN A C 1
ATOM 807 O O . ASN A 1 101 ? 17.464 4.847 -39.774 1.00 68.62 101 ASN A O 1
ATOM 811 N N . VAL A 1 102 ? 16.974 4.127 -37.705 1.00 69.62 102 VAL A N 1
ATOM 812 C CA . VAL A 1 102 ? 15.810 5.010 -37.532 1.00 69.62 102 VAL A CA 1
ATOM 813 C C . VAL A 1 102 ? 16.276 6.450 -37.347 1.00 69.62 102 VAL A C 1
ATOM 815 O O . VAL A 1 102 ? 15.745 7.350 -37.990 1.00 69.62 102 VAL A O 1
ATOM 818 N N . VAL A 1 103 ? 17.313 6.662 -36.535 1.00 68.50 103 VAL A N 1
ATOM 819 C CA . VAL A 1 103 ? 17.897 7.991 -36.304 1.00 68.50 103 VAL A CA 1
ATOM 820 C C . VAL A 1 103 ? 18.496 8.560 -37.591 1.00 68.50 103 VAL A C 1
ATOM 822 O O . VAL A 1 103 ? 18.236 9.712 -37.926 1.00 68.50 103 VAL A O 1
ATOM 825 N N . GLU A 1 104 ? 19.223 7.752 -38.367 1.00 69.75 104 GLU A N 1
ATOM 826 C CA . GLU A 1 104 ? 19.729 8.181 -39.675 1.00 69.75 104 GLU A CA 1
ATOM 827 C C . GLU A 1 104 ? 18.611 8.526 -40.659 1.00 69.75 104 GLU A C 1
ATOM 829 O O . GLU A 1 104 ? 18.725 9.501 -41.395 1.00 69.75 104 GLU A O 1
ATOM 834 N N . THR A 1 105 ? 17.537 7.737 -40.690 1.00 70.75 105 THR A N 1
ATOM 835 C CA . THR A 1 105 ? 16.417 7.974 -41.609 1.00 70.75 105 THR A CA 1
ATOM 836 C C . THR A 1 105 ? 15.657 9.244 -41.232 1.00 70.75 105 THR A C 1
ATOM 838 O O . THR A 1 105 ? 15.330 10.040 -42.107 1.00 70.75 105 THR A O 1
ATOM 841 N N . VAL A 1 106 ? 15.437 9.484 -39.936 1.00 75.81 106 VAL A N 1
ATOM 842 C CA . VAL A 1 106 ? 14.812 10.719 -39.437 1.00 75.81 106 VAL A CA 1
ATOM 843 C C . VAL A 1 106 ? 15.686 11.937 -39.737 1.00 75.81 106 VAL A C 1
ATOM 845 O O . VAL A 1 106 ? 15.166 12.948 -40.203 1.00 75.81 106 VAL A O 1
ATOM 848 N N . ASN A 1 107 ? 17.004 11.836 -39.551 1.00 77.81 107 ASN A N 1
ATOM 849 C CA . ASN A 1 107 ? 17.924 12.921 -39.897 1.00 77.81 107 ASN A CA 1
ATOM 850 C C . ASN A 1 107 ? 17.927 13.196 -41.408 1.00 77.81 107 ASN A C 1
ATOM 852 O O . ASN A 1 107 ? 17.797 14.347 -41.813 1.00 77.81 107 ASN A O 1
ATOM 856 N N . LYS A 1 108 ? 17.959 12.151 -42.247 1.00 76.88 108 LYS A N 1
ATOM 857 C CA . LYS A 1 108 ? 17.869 12.285 -43.712 1.00 76.88 108 LYS A CA 1
ATOM 858 C C . LYS A 1 108 ? 16.553 12.935 -44.154 1.00 76.88 108 LYS A C 1
ATOM 860 O O . LYS A 1 108 ? 16.575 13.790 -45.027 1.00 76.88 108 LYS A O 1
ATOM 865 N N . ILE A 1 109 ? 15.424 12.588 -43.531 1.00 78.00 109 ILE A N 1
ATOM 866 C CA . ILE A 1 109 ? 14.116 13.218 -43.802 1.00 78.00 109 ILE A CA 1
ATOM 867 C C . ILE A 1 109 ? 14.081 14.679 -43.326 1.00 78.00 109 ILE A C 1
ATOM 869 O O . ILE A 1 109 ? 13.455 15.521 -43.966 1.00 78.00 109 ILE A O 1
ATOM 873 N N . SER A 1 110 ? 14.748 14.999 -42.214 1.00 79.62 110 SER A N 1
ATOM 874 C CA . SER A 1 110 ? 14.866 16.380 -41.735 1.00 79.62 110 SER A CA 1
ATOM 875 C C . SER A 1 110 ? 15.706 17.253 -42.672 1.00 79.62 110 SER A C 1
ATOM 877 O O . SER A 1 110 ? 15.458 18.455 -42.752 1.00 79.62 110 SER A O 1
ATOM 879 N N . GLU A 1 111 ? 16.706 16.676 -43.338 1.00 85.75 111 GLU A N 1
ATOM 880 C CA . GLU A 1 111 ? 17.567 17.367 -44.305 1.00 85.75 111 GLU A CA 1
ATOM 881 C C . GLU A 1 111 ? 16.927 17.455 -45.701 1.00 85.75 111 GLU A C 1
ATOM 883 O O . GLU A 1 111 ? 17.063 18.478 -46.372 1.00 85.75 111 GLU A O 1
ATOM 888 N N . ASP A 1 112 ? 16.188 16.424 -46.122 1.00 85.38 112 ASP A N 1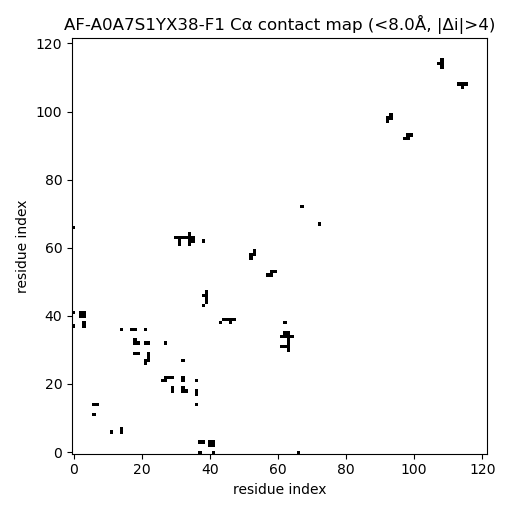
ATOM 889 C CA . ASP A 1 112 ? 15.425 16.391 -47.373 1.00 85.38 112 ASP A CA 1
ATOM 890 C C . ASP A 1 112 ? 14.010 15.815 -47.148 1.00 85.38 112 ASP A C 1
ATOM 892 O O . ASP A 1 112 ? 13.797 14.595 -47.201 1.00 85.38 112 ASP A O 1
ATOM 896 N N . PRO A 1 113 ? 13.001 16.687 -46.957 1.00 80.62 113 PRO A N 1
ATOM 897 C CA . PRO A 1 113 ? 11.618 16.269 -46.747 1.00 80.62 113 PRO A CA 1
AT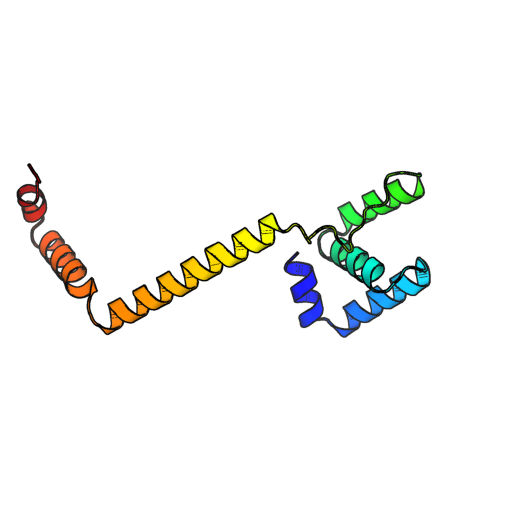OM 898 C C . PRO A 1 113 ? 11.005 15.519 -47.940 1.00 80.62 113 PRO A C 1
ATOM 900 O O . PRO A 1 113 ? 10.037 14.783 -47.751 1.00 80.62 113 PRO A O 1
ATOM 903 N N . SER A 1 114 ? 11.560 15.650 -49.156 1.00 81.00 114 SER A N 1
ATOM 904 C CA . SER A 1 114 ? 11.043 14.978 -50.365 1.00 81.00 114 SER A CA 1
ATOM 905 C C . SER A 1 114 ? 11.231 13.456 -50.342 1.00 81.00 114 SER A C 1
ATOM 907 O O . SER A 1 114 ? 10.648 12.726 -51.148 1.00 81.00 114 SER A O 1
ATOM 909 N N . ILE A 1 115 ? 12.030 12.951 -49.397 1.00 76.75 115 ILE A N 1
ATOM 910 C CA . ILE A 1 115 ? 12.199 11.520 -49.137 1.00 76.75 115 ILE A CA 1
ATOM 911 C C . ILE A 1 115 ? 10.881 10.887 -48.660 1.00 76.75 115 ILE A C 1
ATOM 913 O O . ILE A 1 115 ? 10.621 9.730 -48.994 1.00 76.75 115 ILE A O 1
ATOM 917 N N . LEU A 1 116 ? 10.020 11.639 -47.960 1.00 73.06 116 LEU A N 1
ATOM 918 C CA . LEU A 1 116 ? 8.705 11.157 -47.516 1.00 73.06 116 LEU A CA 1
ATOM 919 C C . LEU A 1 116 ? 7.796 10.787 -48.696 1.00 73.06 116 LEU A C 1
ATOM 921 O O . LEU A 1 116 ? 7.123 9.760 -48.644 1.00 73.06 116 LEU A O 1
ATOM 925 N N . ASP A 1 117 ? 7.843 11.551 -49.790 1.00 75.94 117 ASP A N 1
ATOM 926 C CA . ASP A 1 117 ? 7.026 11.295 -50.984 1.00 75.94 117 ASP A CA 1
ATOM 927 C C . ASP A 1 117 ? 7.458 10.012 -51.717 1.00 75.94 117 ASP A C 1
ATOM 929 O O . ASP A 1 117 ? 6.635 9.296 -52.298 1.00 75.94 117 ASP A O 1
ATOM 933 N N . LYS A 1 118 ? 8.753 9.676 -51.646 1.00 72.56 118 LYS A N 1
ATOM 934 C CA . LYS A 1 118 ? 9.347 8.480 -52.273 1.00 72.56 118 LYS A CA 1
ATOM 935 C C . LYS A 1 118 ? 9.161 7.205 -51.448 1.00 72.56 118 LYS A C 1
ATOM 937 O O . LYS A 1 118 ? 9.384 6.117 -51.971 1.00 72.56 118 LYS A O 1
ATOM 942 N N . MET A 1 119 ? 8.776 7.332 -50.178 1.00 66.56 119 MET A N 1
ATOM 943 C CA . MET A 1 119 ? 8.474 6.210 -49.280 1.00 66.56 119 MET A CA 1
ATOM 944 C C . MET A 1 119 ? 6.994 5.801 -49.308 1.00 66.56 119 MET A C 1
ATOM 946 O O . MET A 1 119 ? 6.577 4.974 -48.497 1.00 66.56 119 MET A O 1
ATOM 950 N N . SER A 1 120 ? 6.196 6.349 -50.231 1.00 62.38 120 SER A N 1
ATOM 951 C CA . SER A 1 120 ? 4.834 5.877 -50.469 1.00 62.38 120 SER A CA 1
ATOM 952 C C . SER A 1 120 ? 4.859 4.395 -50.868 1.00 62.38 120 SER A C 1
ATOM 954 O O . SER A 1 120 ? 5.334 4.010 -51.935 1.00 62.38 120 SER A O 1
ATOM 956 N N . PHE A 1 121 ? 4.398 3.542 -49.950 1.00 63.00 121 PHE A N 1
ATOM 957 C CA . PHE A 1 121 ? 4.147 2.134 -50.232 1.00 63.00 121 PHE A CA 1
ATOM 958 C C . PHE A 1 121 ? 2.998 2.024 -51.252 1.00 63.00 121 PHE A C 1
ATOM 960 O O . PHE A 1 121 ? 2.079 2.846 -51.190 1.00 63.00 121 PHE A O 1
ATOM 967 N N . PRO A 1 122 ? 3.048 1.054 -52.185 1.00 59.44 122 PRO A N 1
ATOM 968 C CA . PRO A 1 122 ? 1.946 0.790 -53.109 1.00 59.44 122 PRO A CA 1
ATOM 969 C C . PRO A 1 122 ? 0.654 0.383 -52.390 1.00 59.44 122 PRO A C 1
ATOM 971 O O . PRO A 1 122 ? 0.742 -0.236 -51.302 1.00 59.44 122 PRO A O 1
#

Mean predicted aligned error: 12.52 Å

Organism: NCBI:txid49249

Solvent-accessible surface area (backbone atoms only — not comparable to full-atom values): 6909 Å² total; per-residue (Å²): 112,70,67,34,55,50,41,50,70,76,40,38,67,65,46,52,50,51,28,53,52,43,21,70,72,70,72,47,56,70,59,51,21,46,20,49,47,37,43,38,70,67,38,50,68,64,40,51,52,47,52,56,38,34,77,70,74,41,82,78,79,63,48,58,60,68,85,69,56,66,68,60,54,52,53,50,55,51,52,53,50,51,49,55,51,50,52,52,51,50,53,50,31,60,75,70,46,73,54,48,66,56,55,52,51,53,52,48,36,73,76,39,64,70,54,61,72,74,64,64,76,131

Secondary structure (DSSP, 8-state):
-HHHHHHHHHSHHHHHHHHHHHHHHH---HHHHHHHHHHHHH-HHHHHHHHHHHHTT-PPP-TTTTT--HHHHHHHHHHHHHHHHHHHHHHHHHHTTTTHHHHHHHHHHHH-TTHHHHT---